Protein AF-A0A9D7RE36-F1 (afdb_monomer_lite)

Sequence (133 aa):
MQRGAAWAEVIEAYGNEFKIDIKVAGKVKKFLTIICEQFDQILERFAKLNCEKLLPCNCDLCKPLNIKSFYKLSDLKNRLSNQKEVVECPKNRYKAILILPMLEETFDMNTTSQILGIPAAIASGDIHGACVT

Radius of gyration: 16.26 Å; chains: 1; bounding box: 42×34×40 Å

Foldseek 3Di:
DDDPQKDWDWDFDDDPDTDIDIDIDDDCLAVLVVVVVVVVVVCVVPPPDDDWDWAFDCPPVQVVDPDTDIDTLVVLLVCVVVVNQWDAGPVGRVDIDGSVVSCVVRHPPVVCVVVSVDHPVVVDPDDDDDDDD

Structure (mmCIF, N/CA/C/O backbone):
data_AF-A0A9D7RE36-F1
#
_entry.id   AF-A0A9D7RE36-F1
#
loop_
_atom_site.group_PDB
_atom_site.id
_atom_site.type_symbol
_atom_site.label_atom_id
_atom_site.label_alt_id
_atom_site.label_comp_id
_atom_site.label_asym_id
_atom_site.label_entity_id
_atom_site.label_seq_id
_atom_site.pdbx_PDB_ins_code
_atom_site.Cartn_x
_atom_site.Cartn_y
_atom_site.Cartn_z
_atom_site.occupancy
_atom_site.B_iso_or_equiv
_atom_site.auth_seq_id
_atom_site.auth_comp_id
_atom_site.auth_asym_id
_atom_site.auth_atom_id
_atom_site.pdbx_PDB_model_num
ATOM 1 N N . MET A 1 1 ? 2.534 -12.967 13.736 1.00 74.31 1 MET A N 1
ATOM 2 C CA . MET A 1 1 ? 1.217 -13.622 13.553 1.00 74.31 1 MET A CA 1
ATOM 3 C C . MET A 1 1 ? 1.343 -14.687 12.477 1.00 74.31 1 MET A C 1
ATOM 5 O O . MET A 1 1 ? 1.984 -14.425 11.469 1.00 74.31 1 MET A O 1
ATOM 9 N N . GLN A 1 2 ? 0.741 -15.863 12.655 1.00 77.25 2 GLN A N 1
ATOM 10 C CA . GLN A 1 2 ? 0.813 -16.953 11.675 1.00 77.25 2 GLN A CA 1
ATOM 11 C C . GLN A 1 2 ? -0.587 -17.445 11.306 1.00 77.25 2 GLN A C 1
ATOM 13 O O . GLN A 1 2 ? -1.425 -17.632 12.187 1.00 77.25 2 GLN A O 1
ATOM 18 N N . ARG A 1 3 ? -0.835 -17.687 10.016 1.00 73.06 3 ARG A N 1
ATOM 19 C CA . ARG A 1 3 ? -2.052 -18.349 9.526 1.00 73.06 3 ARG A CA 1
ATOM 20 C C . ARG A 1 3 ? -1.677 -19.347 8.433 1.00 73.06 3 ARG A C 1
ATOM 22 O O . ARG A 1 3 ? -1.334 -18.963 7.317 1.00 73.06 3 ARG A O 1
ATOM 29 N N . GLY A 1 4 ? -1.720 -20.638 8.761 1.00 81.38 4 GLY A N 1
ATOM 30 C CA . GLY A 1 4 ? -1.217 -21.692 7.877 1.00 81.38 4 GLY A CA 1
ATOM 31 C C . GLY A 1 4 ? 0.266 -21.483 7.543 1.00 81.38 4 GLY A C 1
ATOM 32 O O . GLY A 1 4 ? 1.092 -21.333 8.442 1.00 81.38 4 GLY A O 1
ATOM 33 N N . ALA A 1 5 ? 0.587 -21.431 6.248 1.00 80.50 5 ALA A N 1
ATOM 34 C CA . ALA A 1 5 ? 1.939 -21.179 5.738 1.00 80.50 5 ALA A CA 1
ATOM 35 C C . ALA A 1 5 ? 2.284 -19.681 5.569 1.00 80.50 5 ALA A C 1
ATOM 37 O O . ALA A 1 5 ? 3.336 -19.360 5.017 1.00 80.50 5 ALA A O 1
ATOM 38 N N . ALA A 1 6 ? 1.401 -18.764 5.982 1.00 82.94 6 ALA A N 1
ATOM 39 C CA . ALA A 1 6 ? 1.662 -17.328 5.950 1.00 82.94 6 ALA A CA 1
ATOM 40 C C . ALA A 1 6 ? 2.101 -16.813 7.324 1.00 82.94 6 ALA A C 1
ATOM 42 O O . ALA A 1 6 ? 1.487 -17.129 8.347 1.00 82.94 6 ALA A O 1
ATOM 43 N N . TRP A 1 7 ? 3.139 -15.981 7.324 1.00 83.81 7 TRP A N 1
ATOM 44 C CA . TRP A 1 7 ? 3.650 -15.271 8.489 1.00 83.81 7 TRP A CA 1
ATOM 45 C C . TRP A 1 7 ? 3.517 -13.769 8.266 1.00 83.81 7 TRP A C 1
ATOM 47 O O . TRP A 1 7 ? 3.797 -13.271 7.178 1.00 83.81 7 TRP A O 1
ATOM 57 N N . ALA A 1 8 ? 3.104 -13.050 9.300 1.00 85.50 8 ALA A N 1
ATOM 58 C CA . ALA A 1 8 ? 3.090 -11.601 9.318 1.00 85.50 8 ALA A CA 1
ATOM 59 C C . ALA A 1 8 ? 3.826 -11.085 10.550 1.00 85.50 8 ALA A C 1
ATOM 61 O O . ALA A 1 8 ? 3.541 -11.493 11.679 1.00 85.50 8 ALA A O 1
ATOM 62 N N . GLU A 1 9 ? 4.746 -10.167 10.321 1.00 85.81 9 GLU A N 1
ATOM 63 C CA . GLU A 1 9 ? 5.390 -9.359 11.342 1.00 85.81 9 GLU A CA 1
ATOM 64 C C . GLU A 1 9 ? 4.687 -7.996 11.366 1.00 85.81 9 GLU A C 1
ATOM 66 O O . GLU A 1 9 ? 4.526 -7.363 10.323 1.00 85.81 9 GLU A O 1
ATOM 71 N N . VAL A 1 10 ? 4.230 -7.579 12.547 1.00 84.88 10 VAL A N 1
ATOM 72 C CA . VAL A 1 10 ? 3.604 -6.272 12.777 1.00 84.88 10 VAL A CA 1
ATOM 73 C C . VAL A 1 10 ? 4.476 -5.553 13.792 1.00 84.88 10 VAL A C 1
ATOM 75 O O . VAL A 1 10 ? 4.622 -6.036 14.914 1.00 84.88 10 VAL A O 1
ATOM 78 N N . ILE A 1 11 ? 5.091 -4.449 13.381 1.00 84.88 11 ILE A N 1
ATOM 79 C CA . ILE A 1 11 ? 6.001 -3.658 14.209 1.00 84.88 11 ILE A CA 1
ATOM 80 C C . ILE A 1 11 ? 5.396 -2.277 14.385 1.00 84.88 11 ILE A C 1
ATOM 82 O O . ILE A 1 11 ? 5.098 -1.593 13.409 1.00 84.88 11 ILE A O 1
ATOM 86 N N . GLU A 1 12 ? 5.252 -1.855 15.633 1.00 84.19 12 GLU A N 1
ATOM 87 C CA . GLU A 1 12 ? 4.973 -0.463 15.945 1.00 84.19 12 GLU A CA 1
ATOM 88 C C . GLU A 1 12 ? 6.297 0.301 15.987 1.00 84.19 12 GLU A C 1
ATOM 90 O O . GLU A 1 12 ? 7.186 0.005 16.790 1.00 84.19 12 GLU A O 1
ATOM 95 N N . ALA A 1 13 ? 6.455 1.244 15.064 1.00 78.75 13 ALA A N 1
ATOM 96 C CA . ALA A 1 13 ? 7.634 2.080 14.963 1.00 78.75 13 ALA A CA 1
ATOM 97 C C . ALA A 1 13 ? 7.333 3.441 15.594 1.00 78.75 13 ALA A C 1
ATOM 99 O O . ALA A 1 13 ? 6.535 4.231 15.082 1.00 78.75 13 ALA A O 1
ATOM 100 N N . TYR A 1 14 ? 8.008 3.710 16.709 1.00 73.00 14 TYR A N 1
ATOM 101 C CA . TYR A 1 14 ? 7.953 4.990 17.399 1.00 73.00 14 TYR A CA 1
ATOM 102 C C . TYR A 1 14 ? 9.081 5.898 16.899 1.00 73.00 14 TYR A C 1
ATOM 104 O O . TYR A 1 14 ? 10.261 5.562 16.997 1.00 73.00 14 TYR A O 1
ATOM 112 N N . GLY A 1 15 ? 8.711 7.051 16.348 1.00 69.75 15 GLY A N 1
ATOM 113 C CA . GLY A 1 15 ? 9.629 8.081 15.866 1.00 69.75 15 GLY A CA 1
ATOM 114 C C . GLY A 1 15 ? 8.917 9.429 15.771 1.00 69.75 15 GLY A C 1
ATOM 115 O O . GLY A 1 15 ? 7.977 9.685 16.516 1.00 69.75 15 GLY A O 1
ATOM 116 N N . ASN A 1 16 ? 9.316 10.278 14.820 1.00 71.62 16 ASN A N 1
ATOM 117 C CA . ASN A 1 16 ? 8.632 11.559 14.570 1.00 71.62 16 ASN A CA 1
ATOM 118 C C . ASN A 1 16 ? 7.202 11.387 14.016 1.00 71.62 16 ASN A C 1
ATOM 120 O O . ASN A 1 16 ? 6.422 12.333 14.011 1.00 71.62 16 ASN A O 1
ATOM 124 N N . GLU A 1 17 ? 6.868 10.189 13.539 1.00 75.25 17 GLU A N 1
ATOM 125 C CA . GLU A 1 17 ? 5.550 9.806 13.042 1.00 75.25 17 GLU A CA 1
ATOM 126 C C . GLU A 1 17 ? 5.197 8.439 13.640 1.00 75.25 17 GLU A C 1
ATOM 128 O O . GLU A 1 17 ? 6.055 7.555 13.687 1.00 75.25 17 GLU A O 1
ATOM 133 N N . PHE A 1 18 ? 3.948 8.251 14.071 1.00 80.38 18 PHE A N 1
ATOM 134 C CA . PHE A 1 18 ? 3.453 6.943 14.506 1.00 80.38 18 PHE A CA 1
ATOM 135 C C . PHE A 1 18 ? 3.207 6.062 13.283 1.00 80.38 18 PHE A C 1
ATOM 137 O O . PHE A 1 18 ? 2.384 6.399 12.428 1.00 80.38 18 PHE A O 1
ATOM 144 N N . LYS A 1 19 ? 3.933 4.945 13.187 1.00 84.75 19 LYS A N 1
ATOM 145 C CA . LYS A 1 19 ? 3.837 4.012 12.059 1.00 84.75 19 LYS A CA 1
ATOM 146 C C . LYS A 1 19 ? 3.647 2.589 12.549 1.00 84.75 19 LYS A C 1
ATOM 148 O O . LYS A 1 19 ? 4.239 2.175 13.540 1.00 84.75 19 LYS A O 1
ATOM 153 N N . ILE A 1 20 ? 2.844 1.841 11.805 1.00 86.62 20 ILE A N 1
ATOM 154 C CA . ILE A 1 20 ? 2.696 0.400 11.975 1.00 86.62 20 ILE A CA 1
ATOM 155 C C . ILE A 1 20 ? 3.196 -0.246 10.690 1.00 86.62 20 ILE A C 1
ATOM 157 O O . ILE A 1 20 ? 2.562 -0.134 9.640 1.00 86.62 20 ILE A O 1
ATOM 161 N N . ASP A 1 21 ? 4.341 -0.910 10.780 1.00 87.00 21 ASP A N 1
ATOM 162 C CA . ASP A 1 21 ? 4.938 -1.632 9.667 1.00 87.00 21 ASP A CA 1
ATOM 163 C C . ASP A 1 21 ? 4.415 -3.067 9.659 1.00 87.00 21 ASP A C 1
ATOM 165 O O . ASP A 1 21 ? 4.615 -3.832 10.605 1.00 87.00 21 ASP A O 1
ATOM 169 N N . ILE A 1 22 ? 3.753 -3.444 8.565 1.00 85.81 22 ILE A N 1
ATOM 170 C CA . ILE A 1 22 ? 3.213 -4.789 8.364 1.00 85.81 22 ILE A CA 1
ATOM 171 C C . ILE A 1 22 ? 4.014 -5.460 7.254 1.00 85.81 22 ILE A C 1
ATOM 173 O O . ILE A 1 22 ? 3.963 -5.052 6.093 1.00 85.81 22 ILE A O 1
ATOM 177 N N . LYS A 1 23 ? 4.738 -6.523 7.598 1.00 85.06 23 LYS A N 1
ATOM 178 C CA . LYS A 1 23 ? 5.459 -7.359 6.634 1.00 85.06 23 LYS A CA 1
ATOM 179 C C . LYS A 1 23 ? 4.808 -8.724 6.585 1.00 85.06 23 LYS A C 1
ATOM 181 O O . LYS A 1 23 ? 4.665 -9.373 7.614 1.00 85.06 23 LYS A O 1
ATOM 186 N N . VAL A 1 24 ? 4.453 -9.181 5.391 1.00 82.94 24 VAL A N 1
ATOM 187 C CA . VAL A 1 24 ? 3.834 -10.495 5.188 1.00 82.94 24 VAL A CA 1
ATOM 188 C C . VAL A 1 24 ? 4.728 -11.344 4.296 1.00 82.94 24 VAL A C 1
ATOM 190 O O . VAL A 1 24 ? 5.203 -10.885 3.259 1.00 82.94 24 VAL A O 1
ATOM 193 N N . ALA A 1 25 ? 4.951 -12.588 4.705 1.00 79.06 25 ALA A N 1
ATOM 194 C CA . ALA A 1 25 ? 5.681 -13.601 3.962 1.00 79.06 25 ALA A CA 1
ATOM 195 C C . ALA A 1 25 ? 4.822 -14.866 3.809 1.00 79.06 25 ALA A C 1
ATOM 197 O O . ALA A 1 25 ? 4.028 -15.214 4.684 1.00 79.06 25 ALA A O 1
ATOM 198 N N . GLY A 1 26 ? 5.001 -15.574 2.694 1.00 75.12 26 GLY A N 1
ATOM 199 C CA . GLY A 1 26 ? 4.247 -16.786 2.361 1.00 75.12 26 GLY A CA 1
ATOM 200 C C . GLY A 1 26 ? 3.189 -16.571 1.272 1.00 75.12 26 GLY A C 1
ATOM 201 O O . GLY A 1 26 ? 2.910 -15.455 0.844 1.00 75.12 26 GLY A O 1
ATOM 202 N N . LYS A 1 27 ? 2.608 -17.670 0.779 1.00 66.38 27 LYS A N 1
ATOM 203 C CA . LYS A 1 27 ? 1.755 -17.699 -0.429 1.00 66.38 27 LYS A CA 1
ATOM 204 C C . LYS A 1 27 ? 0.285 -17.321 -0.180 1.00 66.38 27 LYS A C 1
ATOM 206 O O . LYS A 1 27 ? -0.606 -17.915 -0.779 1.00 66.38 27 LYS A O 1
ATOM 211 N N . VAL A 1 28 ? -0.001 -16.367 0.707 1.00 67.56 28 VAL A N 1
ATOM 212 C CA . VAL A 1 28 ? -1.391 -15.992 1.029 1.00 67.56 28 VAL A CA 1
ATOM 213 C C . VAL A 1 28 ? -1.561 -14.472 1.001 1.00 67.56 28 VAL A C 1
ATOM 215 O O . VAL A 1 28 ? -1.530 -13.819 2.041 1.00 67.56 28 VAL A O 1
ATOM 218 N N . LYS A 1 29 ? -1.792 -13.901 -0.193 1.00 67.25 29 LYS A N 1
ATOM 219 C CA . LYS A 1 29 ? -2.122 -12.467 -0.376 1.00 67.25 29 LYS A CA 1
ATOM 220 C C . LYS A 1 29 ? -3.345 -12.035 0.452 1.00 67.25 29 LYS A C 1
ATOM 222 O O . LYS A 1 29 ? -3.382 -10.925 0.981 1.00 67.25 29 LYS A O 1
ATOM 227 N N . LYS A 1 30 ? -4.292 -12.959 0.682 1.00 74.56 30 LYS A N 1
ATOM 228 C CA . LYS A 1 30 ? -5.450 -12.765 1.577 1.00 74.56 30 LYS A CA 1
ATOM 229 C C . LYS A 1 30 ? -5.059 -12.377 2.998 1.00 74.56 30 LYS A C 1
ATOM 231 O O . LYS A 1 30 ? -5.846 -11.741 3.685 1.00 74.56 30 LYS A O 1
ATOM 236 N N . PHE A 1 31 ? -3.871 -12.756 3.470 1.00 80.56 31 PHE A N 1
ATOM 237 C CA . PHE A 1 31 ? -3.508 -12.511 4.860 1.00 80.56 31 PHE A CA 1
ATOM 238 C C . PHE A 1 31 ? -3.229 -11.030 5.134 1.00 80.56 31 PHE A C 1
ATOM 240 O O . PHE A 1 31 ? -3.722 -10.513 6.131 1.00 80.56 31 PHE A O 1
ATOM 247 N N . LEU A 1 32 ? -2.542 -10.325 4.223 1.00 82.75 32 LEU A N 1
ATOM 248 C CA . LEU A 1 32 ? -2.361 -8.871 4.335 1.00 82.75 32 LEU A CA 1
ATOM 249 C C . LEU A 1 32 ? -3.704 -8.136 4.267 1.00 82.75 32 LEU A C 1
ATOM 251 O O . LEU A 1 32 ? -3.949 -7.237 5.061 1.00 82.75 32 LEU A O 1
ATOM 255 N N . THR A 1 33 ? -4.577 -8.569 3.354 1.00 81.88 33 THR A N 1
ATOM 256 C CA . THR A 1 33 ? -5.945 -8.046 3.210 1.00 81.88 33 THR A CA 1
ATOM 257 C C . THR A 1 33 ? -6.709 -8.118 4.534 1.00 81.88 33 THR A C 1
ATOM 259 O O . THR A 1 33 ? -7.155 -7.090 5.035 1.00 81.88 33 THR A O 1
ATOM 262 N N . ILE A 1 34 ? -6.751 -9.300 5.157 1.00 83.38 34 ILE A N 1
ATOM 263 C CA . ILE A 1 34 ? -7.422 -9.508 6.447 1.00 83.38 34 ILE A CA 1
ATOM 264 C C . ILE A 1 34 ? -6.808 -8.629 7.540 1.00 83.38 34 ILE A C 1
ATOM 266 O O . ILE A 1 34 ? -7.538 -8.024 8.318 1.00 83.38 34 ILE A O 1
ATOM 270 N N . ILE A 1 35 ? -5.476 -8.544 7.619 1.00 83.38 35 ILE A N 1
ATOM 271 C CA . ILE A 1 35 ? -4.812 -7.696 8.619 1.00 83.38 35 ILE A CA 1
ATOM 272 C C . ILE A 1 35 ? -5.249 -6.236 8.437 1.00 83.38 35 ILE A C 1
ATOM 274 O O . ILE A 1 35 ? -5.655 -5.604 9.409 1.00 83.38 35 ILE A O 1
ATOM 278 N N . CYS A 1 36 ? -5.227 -5.715 7.207 1.00 83.56 36 CYS A N 1
ATOM 279 C CA . CYS A 1 36 ? -5.663 -4.350 6.917 1.00 83.56 36 CYS A CA 1
ATOM 280 C C . CYS A 1 36 ? -7.137 -4.105 7.278 1.00 83.56 36 CYS A C 1
ATOM 282 O O . CYS A 1 36 ? -7.424 -3.079 7.883 1.00 83.56 36 CYS A O 1
ATOM 284 N N . GLU A 1 37 ? -8.044 -5.036 6.969 1.00 83.69 37 GLU A N 1
ATOM 285 C CA . GLU A 1 37 ? -9.466 -4.936 7.341 1.00 83.69 37 GLU A CA 1
ATOM 286 C C . GLU A 1 37 ? -9.664 -4.890 8.860 1.00 83.69 37 GLU A C 1
ATOM 288 O O . GLU A 1 37 ? -10.469 -4.111 9.365 1.00 83.69 37 GLU A O 1
ATOM 293 N N . GLN A 1 38 ? -8.915 -5.704 9.610 1.00 85.69 38 GLN A N 1
ATOM 294 C CA . GLN A 1 38 ? -8.976 -5.691 11.072 1.00 85.69 38 GLN A CA 1
ATOM 295 C C . GLN A 1 38 ? -8.450 -4.373 11.646 1.00 85.69 38 GLN A C 1
ATOM 297 O O . GLN A 1 38 ? -9.052 -3.828 12.571 1.00 85.69 38 GLN A O 1
ATOM 302 N N . PHE A 1 39 ? -7.369 -3.829 11.078 1.00 85.81 39 PHE A N 1
ATOM 303 C CA . PHE A 1 39 ? -6.908 -2.491 11.440 1.00 85.81 39 PHE A CA 1
ATOM 304 C C . PHE A 1 39 ? -7.977 -1.439 11.144 1.00 85.81 39 PHE A C 1
ATOM 306 O O . PHE A 1 39 ? -8.279 -0.648 12.028 1.00 85.81 39 PHE A O 1
ATOM 313 N N . ASP A 1 40 ? -8.610 -1.465 9.971 1.00 83.75 40 ASP A N 1
ATOM 314 C CA . ASP A 1 40 ? -9.674 -0.513 9.629 1.00 83.75 40 ASP A CA 1
ATOM 315 C C . ASP A 1 40 ? -10.838 -0.559 10.628 1.00 83.75 40 ASP A C 1
ATOM 317 O O . ASP A 1 40 ? -11.256 0.485 11.120 1.00 83.75 40 ASP A O 1
ATOM 321 N N . GLN A 1 41 ? -11.304 -1.754 11.005 1.00 86.06 41 GLN A N 1
ATOM 322 C CA . GLN A 1 41 ? -12.384 -1.933 11.990 1.00 86.06 41 GLN A CA 1
ATOM 323 C C . GLN A 1 41 ? -12.020 -1.409 13.384 1.00 86.06 41 GLN A C 1
ATOM 325 O O . GLN A 1 41 ? -12.874 -0.901 14.116 1.00 86.06 41 GLN A O 1
ATOM 330 N N . ILE A 1 42 ? -10.755 -1.559 13.787 1.00 86.31 42 ILE A N 1
ATOM 331 C CA . ILE A 1 42 ? -10.259 -0.994 15.044 1.00 86.31 42 ILE A CA 1
ATOM 332 C C . ILE A 1 42 ? -10.248 0.531 14.937 1.00 86.31 42 ILE A C 1
ATOM 334 O O . ILE A 1 42 ? -10.752 1.206 15.834 1.00 86.31 42 ILE A O 1
ATOM 338 N N . LEU A 1 43 ? -9.699 1.061 13.842 1.00 82.75 43 LEU A N 1
ATOM 339 C CA . LEU A 1 43 ? -9.496 2.489 13.616 1.00 82.75 43 LEU A CA 1
ATOM 340 C C . LEU A 1 43 ? -10.801 3.267 13.424 1.00 82.75 43 LEU A C 1
ATOM 342 O O . LEU A 1 43 ? -10.881 4.410 13.863 1.00 82.75 43 LEU A O 1
ATOM 346 N N . GLU A 1 44 ? -11.841 2.647 12.868 1.00 82.75 44 GLU A N 1
ATOM 347 C CA . GLU A 1 44 ? -13.175 3.242 12.699 1.00 82.75 44 GLU A CA 1
ATOM 348 C C . GLU A 1 44 ? -13.774 3.731 14.030 1.00 82.75 44 GLU A C 1
ATOM 350 O O . GLU A 1 44 ? -14.504 4.721 14.079 1.00 82.75 44 GLU A O 1
ATOM 355 N N . ARG A 1 45 ? -13.398 3.097 15.147 1.00 85.88 45 ARG A N 1
ATOM 356 C CA . ARG A 1 45 ? -13.833 3.490 16.497 1.00 85.88 45 ARG A CA 1
ATOM 357 C C . ARG A 1 45 ? -13.143 4.761 17.006 1.00 85.88 45 ARG A C 1
ATOM 359 O O . ARG A 1 45 ? -13.580 5.334 18.004 1.00 85.88 45 ARG A O 1
ATOM 366 N N . PHE A 1 46 ? -12.081 5.217 16.342 1.00 84.38 46 PHE A N 1
ATOM 367 C CA . PHE A 1 46 ? -11.279 6.377 16.725 1.00 84.38 46 PHE A CA 1
ATOM 368 C C . PHE A 1 46 ? -11.490 7.534 15.741 1.00 84.38 46 PHE A C 1
ATOM 370 O O . PHE A 1 46 ? -10.644 7.823 14.902 1.00 84.38 46 PHE A O 1
ATOM 377 N N . ALA A 1 47 ? -12.591 8.274 15.903 1.00 74.75 47 ALA A N 1
ATOM 378 C CA . ALA A 1 47 ? -13.019 9.346 14.989 1.00 74.75 47 ALA A CA 1
ATOM 379 C C . ALA A 1 47 ? -12.000 10.483 14.730 1.00 74.75 47 ALA A C 1
ATOM 381 O O . ALA A 1 47 ? -12.178 11.269 13.804 1.00 74.75 47 ALA A O 1
ATOM 382 N N . LYS A 1 48 ? -10.951 10.614 15.554 1.00 80.88 48 LYS A N 1
ATOM 383 C CA . LYS A 1 48 ? -9.904 11.644 15.410 1.00 80.88 48 LYS A CA 1
ATOM 384 C C . LYS A 1 48 ? -8.609 11.127 14.777 1.00 80.88 48 LYS A C 1
ATOM 386 O O . LYS A 1 48 ? -7.696 11.924 14.566 1.00 80.88 48 LYS A O 1
ATOM 391 N N . LEU A 1 49 ? -8.497 9.824 14.510 1.00 80.31 49 LEU A N 1
ATOM 392 C CA . LEU A 1 49 ? -7.288 9.234 13.947 1.00 80.31 49 LEU A CA 1
ATOM 393 C C . LEU A 1 49 ? -7.427 9.120 12.426 1.00 80.31 49 LEU A C 1
ATOM 395 O O . LEU A 1 49 ? -8.275 8.389 11.927 1.00 80.31 49 LEU A O 1
ATOM 399 N N . ASN A 1 50 ? -6.583 9.844 11.689 1.00 77.31 50 ASN A N 1
ATOM 400 C CA . ASN A 1 50 ? -6.490 9.706 10.240 1.00 77.31 50 ASN A CA 1
ATOM 401 C C . ASN A 1 50 ? -5.257 8.866 9.891 1.00 77.31 50 ASN A C 1
ATOM 403 O O . ASN A 1 50 ? -4.128 9.302 10.124 1.00 77.31 50 ASN A O 1
ATOM 407 N N . CYS A 1 51 ? -5.471 7.672 9.341 1.00 79.88 51 CYS A N 1
ATOM 408 C CA . CYS A 1 51 ? -4.400 6.768 8.937 1.00 79.88 51 CYS A CA 1
ATOM 409 C C . CYS A 1 51 ? -4.330 6.661 7.415 1.00 79.88 51 CYS A C 1
ATOM 411 O O . CYS A 1 51 ? -5.286 6.256 6.759 1.00 79.88 51 CYS A O 1
ATOM 413 N N . GLU A 1 52 ? -3.157 6.956 6.859 1.00 86.56 52 GLU A N 1
ATOM 414 C CA . GLU A 1 52 ? -2.864 6.720 5.449 1.00 86.56 52 GLU A CA 1
ATOM 415 C C . GLU A 1 52 ? -2.146 5.376 5.292 1.00 86.56 52 GLU A C 1
ATOM 417 O O . GLU A 1 52 ? -1.151 5.106 5.967 1.00 86.56 52 GLU A O 1
ATOM 422 N N . LYS A 1 53 ? -2.622 4.539 4.367 1.00 88.06 53 LYS A N 1
ATOM 423 C CA . LYS A 1 53 ? -1.955 3.277 4.028 1.00 88.06 53 LYS A CA 1
ATOM 424 C C . LYS A 1 53 ? -0.901 3.530 2.965 1.00 88.06 53 LYS A C 1
ATOM 426 O O . LYS A 1 53 ? -1.187 4.126 1.928 1.00 88.06 53 LYS A O 1
ATOM 431 N N . LEU A 1 54 ? 0.304 3.032 3.208 1.00 89.88 54 LEU A N 1
ATOM 432 C CA . LEU A 1 54 ? 1.432 3.193 2.303 1.00 89.88 54 LEU A CA 1
ATOM 433 C C . LEU A 1 54 ? 1.782 1.873 1.620 1.00 89.88 54 LEU A C 1
ATOM 435 O O . LEU A 1 54 ? 1.888 0.835 2.269 1.00 89.88 54 LEU A O 1
ATOM 439 N N . LEU A 1 55 ? 1.996 1.928 0.308 1.00 88.62 55 LEU A N 1
ATOM 440 C CA . LEU A 1 55 ? 2.428 0.793 -0.498 1.00 88.62 55 LEU A CA 1
ATOM 441 C C . LEU A 1 55 ? 3.868 0.972 -0.968 1.00 88.62 55 LEU A C 1
ATOM 443 O O . LEU A 1 55 ? 4.187 2.024 -1.525 1.00 88.62 55 LEU A O 1
ATOM 447 N N . PRO A 1 56 ? 4.744 -0.028 -0.789 1.00 88.69 56 PRO A N 1
ATOM 448 C CA . PRO A 1 56 ? 6.102 0.060 -1.291 1.00 88.69 56 PRO A CA 1
ATOM 449 C C . PRO A 1 56 ? 6.115 0.018 -2.822 1.00 88.69 56 PRO A C 1
ATOM 451 O O . PRO A 1 56 ? 5.440 -0.795 -3.448 1.00 88.69 56 PRO A O 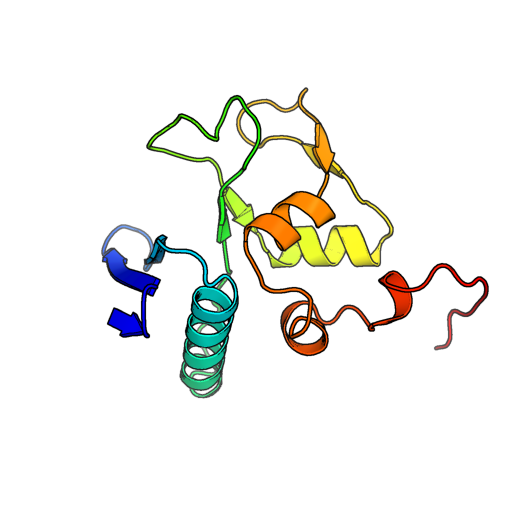1
ATOM 454 N N . CYS A 1 57 ? 6.956 0.849 -3.425 1.00 88.50 57 CYS A N 1
ATOM 455 C CA . CYS A 1 57 ? 7.230 0.804 -4.851 1.00 88.50 57 CYS A CA 1
ATOM 456 C C . CYS A 1 57 ? 7.856 -0.545 -5.235 1.00 88.50 57 CYS A C 1
ATOM 458 O O . CYS A 1 57 ? 8.848 -0.979 -4.635 1.00 88.50 57 CYS A O 1
ATOM 460 N N . ASN A 1 58 ? 7.291 -1.192 -6.255 1.00 84.88 58 ASN A N 1
ATOM 461 C CA . ASN A 1 58 ? 7.699 -2.513 -6.730 1.00 84.88 58 ASN A CA 1
ATOM 462 C C . ASN A 1 58 ? 8.500 -2.482 -8.042 1.00 84.88 58 ASN A C 1
ATOM 464 O O . ASN A 1 58 ? 8.785 -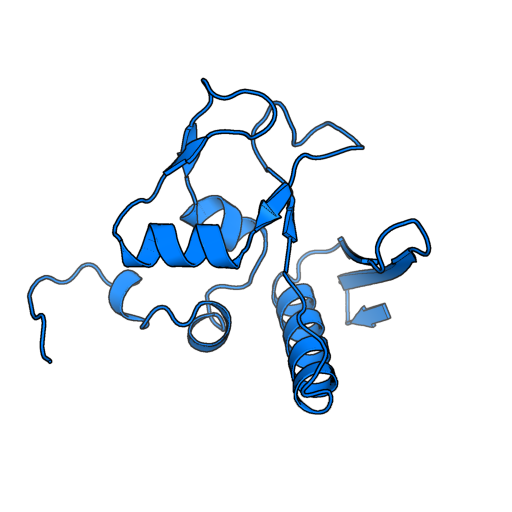3.546 -8.590 1.00 84.88 58 ASN A O 1
ATOM 468 N N . CYS A 1 59 ? 8.910 -1.303 -8.536 1.00 88.94 59 CYS A N 1
ATOM 469 C CA . CYS A 1 59 ? 9.788 -1.254 -9.707 1.00 88.94 59 CYS A CA 1
ATOM 470 C C . CYS A 1 59 ? 11.105 -1.996 -9.444 1.00 88.94 59 CYS A C 1
ATOM 472 O O . CYS A 1 59 ? 11.576 -2.062 -8.311 1.00 88.94 59 CYS A O 1
ATOM 474 N N . ASP A 1 60 ? 11.750 -2.480 -10.496 1.00 88.31 60 ASP A N 1
ATOM 475 C CA . ASP A 1 60 ? 13.050 -3.166 -10.484 1.00 88.31 60 ASP A CA 1
ATOM 476 C C . ASP A 1 60 ? 14.177 -2.368 -9.809 1.00 88.31 60 ASP A C 1
ATOM 478 O O . ASP A 1 60 ? 15.116 -2.972 -9.302 1.00 88.31 60 ASP A O 1
ATOM 482 N N . LEU A 1 61 ? 14.066 -1.037 -9.706 1.00 88.56 61 LEU A N 1
ATOM 483 C CA . LEU A 1 61 ? 15.019 -0.224 -8.938 1.00 88.56 61 LEU A CA 1
ATOM 484 C C . LEU A 1 61 ? 14.754 -0.260 -7.425 1.00 88.56 61 LEU A C 1
ATOM 486 O O . LEU A 1 61 ? 15.691 -0.178 -6.637 1.00 88.56 61 LEU A O 1
ATOM 490 N N . CYS A 1 62 ? 13.488 -0.332 -7.006 1.00 88.25 62 CYS A N 1
ATOM 491 C CA . CYS A 1 62 ? 13.090 -0.299 -5.595 1.00 88.25 62 CYS A CA 1
ATOM 492 C C . CYS A 1 62 ? 12.948 -1.696 -4.987 1.00 88.25 62 CYS A C 1
ATOM 494 O O . CYS A 1 62 ? 13.209 -1.876 -3.801 1.00 88.25 62 CYS A O 1
ATOM 496 N N . LYS A 1 63 ? 12.560 -2.691 -5.787 1.00 84.81 63 LYS A N 1
ATOM 497 C CA . LYS A 1 63 ? 12.329 -4.072 -5.362 1.00 84.81 63 LYS A CA 1
ATOM 498 C C . LYS A 1 63 ? 13.527 -4.716 -4.643 1.00 84.81 63 LYS A C 1
ATOM 500 O O . LYS A 1 63 ? 13.262 -5.334 -3.612 1.00 84.81 63 LYS A O 1
ATOM 505 N N . PRO A 1 64 ? 14.793 -4.552 -5.090 1.00 86.38 64 PRO A N 1
ATOM 506 C CA . PRO A 1 64 ? 15.948 -5.133 -4.402 1.00 86.38 64 PRO A CA 1
ATOM 507 C C . PRO A 1 64 ? 16.420 -4.322 -3.184 1.00 86.38 64 PRO A C 1
ATOM 509 O O . PRO A 1 64 ? 17.316 -4.765 -2.472 1.00 86.38 64 PRO A O 1
ATOM 512 N N . LEU A 1 65 ? 15.867 -3.128 -2.939 1.00 84.56 65 LEU A N 1
ATOM 513 C CA . LEU A 1 65 ? 16.312 -2.268 -1.846 1.00 84.56 65 LEU A CA 1
ATOM 514 C C . LEU A 1 65 ? 15.619 -2.632 -0.532 1.00 84.56 65 LEU A C 1
ATOM 516 O O . LEU A 1 65 ? 14.402 -2.814 -0.481 1.00 84.56 65 LEU A O 1
ATOM 520 N N . ASN A 1 66 ? 16.398 -2.615 0.551 1.00 73.62 66 ASN A N 1
ATOM 521 C CA . ASN A 1 66 ? 15.873 -2.731 1.914 1.00 73.62 66 ASN A CA 1
ATOM 522 C C . ASN A 1 66 ? 14.990 -1.533 2.293 1.00 73.62 66 ASN A C 1
ATOM 524 O O . ASN A 1 66 ? 14.021 -1.686 3.028 1.00 73.62 66 ASN A O 1
ATOM 528 N N . ILE A 1 67 ? 15.308 -0.346 1.767 1.00 74.81 67 ILE A N 1
ATOM 529 C CA . ILE A 1 67 ? 14.539 0.880 1.982 1.00 74.81 67 ILE A CA 1
ATOM 530 C C . ILE A 1 67 ? 13.814 1.217 0.684 1.00 74.81 67 ILE A C 1
ATOM 532 O O . ILE A 1 67 ? 14.427 1.647 -0.300 1.00 74.81 67 ILE A O 1
ATOM 536 N N . LYS A 1 68 ? 12.500 1.000 0.684 1.00 80.31 68 LYS A N 1
ATOM 537 C CA . LYS A 1 68 ? 11.635 1.265 -0.465 1.00 80.31 68 LYS A CA 1
ATOM 538 C C . LYS A 1 68 ? 11.048 2.667 -0.371 1.00 80.31 68 LYS A C 1
ATOM 540 O O . LYS A 1 68 ? 10.814 3.190 0.712 1.00 80.31 68 LYS A O 1
ATOM 545 N N . SER A 1 69 ? 10.808 3.279 -1.524 1.00 87.12 69 SER A N 1
ATOM 546 C CA . SER A 1 69 ? 9.921 4.439 -1.597 1.00 87.12 69 SER A CA 1
ATOM 547 C C . SER A 1 69 ? 8.475 3.973 -1.513 1.00 87.12 69 SER A C 1
ATOM 549 O O . SER A 1 69 ? 8.179 2.849 -1.916 1.00 87.12 69 SER A O 1
ATOM 551 N N . PHE A 1 70 ? 7.584 4.833 -1.028 1.00 89.19 70 PHE A N 1
ATOM 552 C CA . PHE A 1 70 ? 6.191 4.478 -0.788 1.00 89.19 70 PHE A CA 1
ATOM 553 C C . PHE A 1 70 ? 5.223 5.374 -1.558 1.00 89.19 70 PHE A 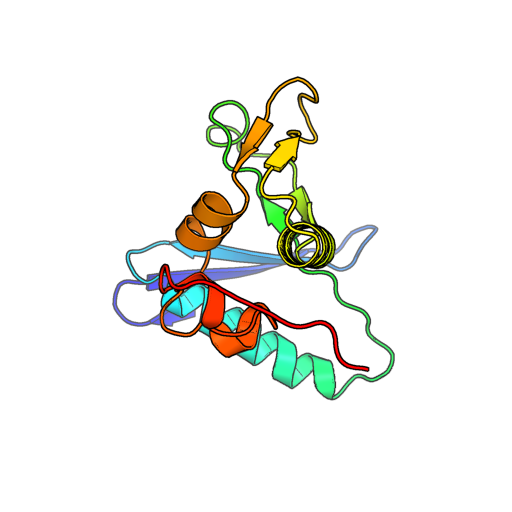C 1
ATOM 555 O O . PHE A 1 70 ? 5.507 6.543 -1.816 1.00 89.19 70 PHE A O 1
ATOM 562 N N . TYR A 1 71 ? 4.064 4.809 -1.873 1.00 90.94 71 TYR A N 1
ATOM 563 C CA . TYR A 1 71 ? 2.903 5.481 -2.435 1.00 90.94 71 TYR A CA 1
ATOM 564 C C . TYR A 1 71 ? 1.775 5.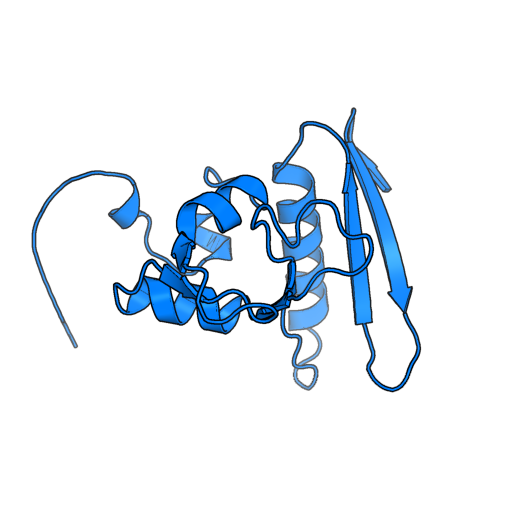528 -1.419 1.00 90.94 71 TYR A C 1
ATOM 566 O O . TYR A 1 71 ? 1.576 4.568 -0.677 1.00 90.94 71 TYR A O 1
ATOM 574 N N . LYS A 1 72 ? 0.993 6.606 -1.436 1.00 91.25 72 LYS A N 1
ATOM 575 C CA . LYS A 1 72 ? -0.278 6.660 -0.713 1.00 91.25 72 LYS A CA 1
ATOM 576 C C . LYS A 1 72 ? -1.303 5.801 -1.436 1.00 91.25 72 LYS A C 1
ATOM 578 O O . LYS A 1 72 ? -1.525 5.991 -2.632 1.00 91.25 72 LYS A O 1
ATOM 583 N N . LEU A 1 73 ? -1.931 4.870 -0.728 1.00 88.62 73 LEU A N 1
ATOM 584 C CA . LEU A 1 73 ? -2.980 4.038 -1.307 1.00 88.62 73 LEU A CA 1
ATOM 585 C C . LEU A 1 73 ? -4.165 4.901 -1.767 1.00 88.62 73 LEU A C 1
ATOM 587 O O . LEU A 1 73 ? -4.760 4.601 -2.801 1.00 88.62 73 LEU A O 1
ATOM 591 N N . SER A 1 74 ? -4.475 5.985 -1.049 1.00 88.38 74 SER A N 1
ATOM 592 C CA . SER A 1 74 ? -5.512 6.943 -1.453 1.00 88.38 74 SER A CA 1
ATOM 593 C C . SER A 1 74 ? -5.224 7.596 -2.813 1.00 88.38 74 SER A C 1
ATOM 595 O O . SER A 1 74 ? -6.117 7.651 -3.658 1.00 88.38 74 SER A O 1
ATOM 597 N N . ASP A 1 75 ? -3.976 8.007 -3.073 1.00 92.19 75 ASP A N 1
ATOM 598 C CA . ASP A 1 75 ? -3.565 8.585 -4.364 1.00 92.19 75 ASP A CA 1
ATOM 599 C C . ASP A 1 75 ? -3.694 7.568 -5.502 1.00 92.19 75 ASP A C 1
ATOM 601 O O . ASP A 1 75 ? -4.245 7.875 -6.557 1.00 92.19 75 ASP A O 1
ATOM 605 N N . LEU A 1 76 ? -3.247 6.329 -5.279 1.00 90.88 76 LEU A N 1
ATOM 606 C CA . LEU A 1 76 ? -3.336 5.266 -6.282 1.00 90.88 76 LEU A CA 1
ATOM 607 C C . LEU A 1 76 ? -4.790 4.947 -6.650 1.00 90.88 76 LEU A C 1
ATOM 609 O O . LEU A 1 76 ? -5.107 4.816 -7.831 1.00 90.88 76 LEU A O 1
ATOM 613 N N . LYS A 1 77 ? -5.685 4.880 -5.657 1.00 87.88 77 LYS A N 1
ATOM 614 C CA . LYS A 1 77 ? -7.128 4.710 -5.885 1.00 87.88 77 LYS A CA 1
ATOM 615 C C . LYS A 1 77 ? -7.717 5.875 -6.674 1.00 87.88 77 LYS A C 1
ATOM 617 O O . LYS A 1 77 ? -8.435 5.647 -7.642 1.00 87.88 77 LYS A O 1
ATOM 622 N N . ASN A 1 78 ? -7.387 7.107 -6.285 1.00 90.50 78 ASN A N 1
ATOM 623 C CA . ASN A 1 78 ? -7.854 8.308 -6.969 1.00 90.50 78 ASN A CA 1
ATOM 624 C C . ASN A 1 78 ? -7.373 8.359 -8.428 1.00 90.50 78 ASN A C 1
ATOM 626 O O . ASN A 1 78 ? -8.097 8.780 -9.322 1.00 90.50 78 ASN A O 1
ATOM 630 N N . ARG A 1 79 ? -6.152 7.902 -8.711 1.00 92.25 79 ARG A N 1
ATOM 631 C CA . ARG A 1 79 ? -5.663 7.791 -10.089 1.00 92.25 79 ARG A CA 1
ATOM 632 C C . ARG A 1 79 ? -6.484 6.788 -10.893 1.00 92.25 79 ARG A C 1
ATOM 634 O O . ARG A 1 79 ? -6.952 7.144 -11.971 1.00 92.25 79 ARG A O 1
ATOM 641 N N . LEU A 1 80 ? -6.723 5.593 -10.349 1.00 88.38 80 LEU A N 1
ATOM 642 C CA . LEU A 1 80 ? -7.532 4.569 -11.015 1.00 88.38 80 LEU A CA 1
ATOM 643 C C . LEU A 1 80 ? -8.973 5.032 -11.272 1.00 88.38 80 LEU A C 1
ATOM 645 O O . LEU A 1 80 ? -9.480 4.820 -12.370 1.00 88.38 80 LEU A O 1
ATOM 649 N N . SER A 1 81 ? -9.611 5.726 -10.322 1.00 88.44 81 SER A N 1
ATOM 650 C CA . SER A 1 81 ? -10.959 6.283 -10.531 1.00 88.44 81 SER A CA 1
ATOM 651 C C . SER A 1 81 ? -11.001 7.358 -11.623 1.00 88.44 81 SER A C 1
ATOM 653 O O . SER A 1 81 ? -12.025 7.536 -12.274 1.00 88.44 81 SER A O 1
ATOM 655 N N . ASN A 1 82 ? -9.877 8.034 -11.869 1.00 90.12 82 ASN A N 1
ATOM 656 C CA . ASN A 1 82 ? -9.700 9.014 -12.940 1.00 90.12 82 ASN A CA 1
ATOM 657 C C . ASN A 1 82 ? -9.063 8.413 -14.210 1.00 90.12 82 ASN A C 1
ATOM 659 O O . ASN A 1 82 ? -8.505 9.160 -15.014 1.00 90.12 82 ASN A O 1
ATOM 663 N N . GLN A 1 83 ? -9.103 7.084 -14.383 1.00 89.25 83 GLN A N 1
ATOM 664 C CA . GLN A 1 83 ? -8.556 6.372 -15.553 1.00 89.25 83 GL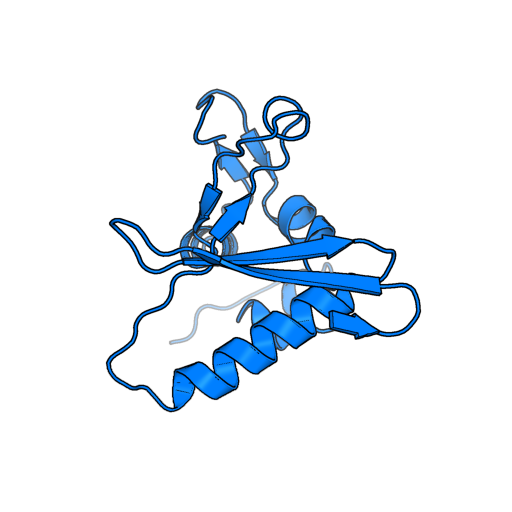N A CA 1
ATOM 665 C C . GLN A 1 83 ? -7.050 6.613 -15.779 1.00 89.25 83 GLN A C 1
ATOM 667 O O . GLN A 1 83 ? -6.525 6.472 -16.882 1.00 89.25 83 GLN A O 1
ATOM 672 N N . LYS A 1 84 ? -6.322 6.985 -14.721 1.00 92.94 84 LYS A N 1
ATOM 673 C CA . LYS A 1 84 ? -4.863 7.111 -14.725 1.00 92.94 84 LYS A CA 1
ATOM 674 C C . LYS A 1 84 ? -4.267 5.833 -14.159 1.00 92.94 84 LYS A C 1
ATOM 676 O O . LYS A 1 84 ? -4.187 5.652 -12.951 1.00 92.94 84 LYS A O 1
ATOM 681 N N . GLU A 1 85 ? -3.818 4.954 -15.040 1.00 91.94 85 GLU A N 1
ATOM 682 C CA . GLU A 1 85 ? -3.324 3.622 -14.662 1.00 91.94 85 GLU A CA 1
ATOM 683 C C . GLU A 1 85 ? -1.838 3.598 -14.288 1.00 91.94 85 GLU A C 1
ATOM 685 O O . GLU A 1 85 ? -1.320 2.574 -13.839 1.00 91.94 85 GLU A O 1
ATOM 690 N N . VAL A 1 86 ? -1.144 4.723 -14.474 1.00 93.56 86 VAL A N 1
ATOM 691 C CA . VAL A 1 86 ? 0.309 4.829 -14.337 1.00 93.56 86 VAL A CA 1
ATOM 692 C C . VAL A 1 86 ? 0.684 5.824 -13.244 1.00 93.56 86 VAL A C 1
ATOM 694 O O . VAL A 1 86 ? 0.080 6.891 -13.076 1.00 93.56 86 VAL A O 1
ATOM 697 N N . VAL A 1 87 ? 1.738 5.487 -12.508 1.00 94.25 87 VAL A N 1
ATOM 698 C CA . VAL A 1 87 ? 2.418 6.375 -11.567 1.00 94.25 87 VAL A CA 1
ATOM 699 C C . VAL A 1 87 ? 3.924 6.354 -11.804 1.00 94.25 87 VAL A C 1
ATOM 701 O O . VAL A 1 87 ? 4.483 5.358 -12.252 1.00 94.25 87 VAL A O 1
ATOM 704 N N . GLU A 1 88 ? 4.591 7.466 -11.518 1.00 94.06 88 GLU A N 1
ATOM 705 C CA . GLU A 1 88 ? 6.049 7.551 -11.570 1.00 94.06 88 GLU A CA 1
ATOM 706 C C . GLU A 1 88 ? 6.673 7.000 -10.280 1.00 94.06 88 GLU A C 1
ATOM 708 O O . GLU A 1 88 ? 6.109 7.130 -9.190 1.00 94.06 88 GLU A O 1
ATOM 713 N N . CYS A 1 89 ? 7.861 6.402 -10.364 1.00 91.31 89 CYS A N 1
ATOM 714 C CA . CYS A 1 89 ? 8.622 6.012 -9.178 1.00 91.31 89 CYS A CA 1
ATOM 715 C C . CYS A 1 89 ? 8.994 7.256 -8.345 1.00 91.31 89 CYS A C 1
ATOM 717 O O . CYS A 1 89 ? 9.612 8.173 -8.889 1.00 91.31 89 CYS A O 1
ATOM 719 N N . PRO A 1 90 ? 8.737 7.300 -7.018 1.00 88.06 90 PRO A N 1
ATOM 720 C CA . PRO A 1 90 ? 9.056 8.478 -6.212 1.00 88.06 90 PRO A CA 1
ATOM 721 C C . PRO A 1 90 ? 10.566 8.739 -6.150 1.00 88.06 90 PRO A C 1
ATOM 723 O O . PRO A 1 90 ? 10.992 9.876 -5.977 1.00 88.06 90 PRO A O 1
ATOM 726 N N . LYS A 1 91 ? 11.378 7.682 -6.307 1.00 87.50 91 LYS A N 1
ATOM 727 C CA . LYS A 1 91 ? 12.843 7.757 -6.347 1.00 87.50 91 LYS A CA 1
ATOM 728 C C . LYS A 1 91 ? 13.390 8.102 -7.736 1.00 87.50 91 LYS A C 1
ATOM 730 O O . LYS A 1 91 ? 14.461 8.689 -7.828 1.00 87.50 91 LYS A O 1
ATOM 735 N N . ASN A 1 92 ? 12.690 7.722 -8.806 1.00 86.69 92 ASN A N 1
ATOM 736 C CA . ASN A 1 92 ? 13.101 7.977 -10.186 1.00 86.69 92 ASN A CA 1
ATOM 737 C C . ASN A 1 92 ? 11.883 8.363 -11.036 1.00 86.69 92 ASN A C 1
ATOM 739 O O . ASN A 1 92 ? 11.181 7.496 -11.554 1.00 86.69 92 ASN A O 1
ATOM 743 N N . ARG A 1 93 ? 11.662 9.671 -11.202 1.00 83.38 93 ARG A N 1
ATOM 744 C CA . ARG A 1 93 ? 10.475 10.218 -11.879 1.00 83.38 93 ARG A CA 1
ATOM 745 C C . ARG A 1 93 ? 10.343 9.804 -13.347 1.00 83.38 93 ARG A C 1
ATOM 747 O O . ARG A 1 93 ? 9.249 9.802 -13.879 1.00 83.38 93 ARG A O 1
ATOM 754 N N . TYR A 1 94 ? 11.424 9.362 -13.986 1.00 86.69 94 TYR A N 1
ATOM 755 C CA . TYR A 1 94 ? 11.388 8.896 -15.376 1.00 86.69 94 TYR A CA 1
ATOM 756 C C . TYR A 1 94 ? 10.878 7.459 -15.528 1.00 86.69 94 TYR A C 1
ATOM 758 O O . TYR A 1 94 ? 10.800 6.940 -16.640 1.00 86.69 94 TYR A O 1
ATOM 766 N N . LYS A 1 95 ? 10.558 6.786 -14.418 1.00 88.50 95 LYS A N 1
ATOM 767 C CA . LYS A 1 95 ? 10.123 5.395 -14.424 1.00 88.50 95 LYS A CA 1
ATOM 768 C C . LYS A 1 95 ? 8.630 5.272 -14.168 1.00 88.50 95 LYS A C 1
ATOM 770 O O . LYS A 1 95 ? 8.186 5.440 -13.035 1.00 88.50 95 LYS A O 1
ATOM 775 N N . ALA A 1 96 ? 7.897 4.911 -15.214 1.00 92.12 96 ALA A N 1
ATOM 776 C CA . ALA A 1 96 ? 6.481 4.582 -15.156 1.00 92.12 96 ALA A CA 1
ATOM 777 C C . ALA A 1 96 ? 6.244 3.191 -14.541 1.00 92.12 96 ALA A C 1
ATOM 779 O O . ALA A 1 96 ? 6.971 2.238 -14.828 1.00 92.12 96 ALA A O 1
ATOM 780 N N . ILE A 1 97 ? 5.213 3.083 -13.707 1.00 91.12 97 ILE A N 1
ATOM 781 C CA . ILE A 1 97 ? 4.766 1.854 -13.049 1.00 91.12 97 ILE A CA 1
ATOM 782 C C . ILE A 1 97 ? 3.252 1.747 -13.211 1.00 91.12 97 ILE A C 1
ATOM 784 O O . ILE A 1 97 ? 2.530 2.709 -12.947 1.00 91.12 97 ILE A O 1
ATOM 788 N N . LEU A 1 98 ? 2.776 0.570 -13.617 1.00 90.88 98 LEU A N 1
ATOM 789 C CA . LEU A 1 98 ? 1.349 0.263 -13.676 1.00 90.88 98 LEU A CA 1
ATOM 790 C C . LEU A 1 98 ? 0.798 0.038 -12.262 1.00 90.88 98 LEU A C 1
ATOM 792 O O . LEU A 1 98 ? 1.343 -0.754 -11.490 1.00 90.88 98 LEU A O 1
ATOM 796 N N . ILE A 1 99 ? -0.300 0.716 -11.934 1.00 90.12 99 ILE A N 1
ATOM 797 C CA . ILE A 1 99 ? -0.894 0.691 -10.593 1.00 90.12 99 ILE A CA 1
ATOM 798 C C . ILE A 1 99 ? -1.569 -0.658 -10.315 1.00 90.12 99 ILE A C 1
ATOM 800 O O . ILE A 1 99 ? -1.373 -1.219 -9.238 1.00 90.12 99 ILE A O 1
ATOM 804 N N . LEU A 1 100 ? -2.330 -1.204 -11.273 1.00 87.44 100 LEU A N 1
ATOM 805 C CA . LEU A 1 100 ? -3.079 -2.454 -11.076 1.00 87.44 100 LEU A CA 1
ATOM 806 C C . LEU A 1 100 ? -2.170 -3.652 -10.744 1.00 87.44 100 LEU A C 1
ATOM 808 O O . LEU A 1 100 ? -2.380 -4.246 -9.687 1.00 87.44 100 LEU A O 1
ATOM 812 N N . PRO A 1 101 ? -1.100 -3.955 -11.510 1.00 85.88 101 PRO A N 1
ATOM 813 C CA . PRO A 1 101 ? -0.198 -5.058 -11.170 1.00 85.88 101 PRO A CA 1
ATOM 814 C C . PRO A 1 101 ? 0.476 -4.893 -9.801 1.00 85.88 101 PRO A C 1
ATOM 816 O O . PRO A 1 101 ? 0.724 -5.875 -9.105 1.00 85.88 101 PRO A O 1
ATOM 819 N N . MET A 1 102 ? 0.760 -3.655 -9.381 1.00 85.25 102 MET A N 1
ATOM 820 C CA . MET A 1 102 ? 1.319 -3.374 -8.054 1.00 85.25 102 MET A CA 1
ATOM 821 C C . MET A 1 102 ? 0.315 -3.677 -6.933 1.00 85.25 102 MET A C 1
ATOM 823 O O . MET A 1 102 ? 0.682 -4.246 -5.900 1.00 85.25 102 MET A O 1
ATOM 827 N N . LEU A 1 103 ? -0.958 -3.330 -7.136 1.00 85.38 103 LEU A N 1
ATOM 828 C CA . LEU A 1 103 ? -2.030 -3.678 -6.208 1.00 85.38 103 LEU A CA 1
ATOM 829 C C . LEU A 1 103 ? -2.273 -5.189 -6.180 1.00 85.38 103 LEU A C 1
ATOM 831 O O . LEU A 1 103 ? -2.413 -5.740 -5.094 1.00 85.38 103 LEU A O 1
ATOM 835 N N . GLU A 1 104 ? -2.249 -5.865 -7.329 1.00 82.06 104 GLU A N 1
ATOM 836 C CA . GLU A 1 104 ? -2.406 -7.322 -7.428 1.00 82.06 104 GLU A CA 1
ATOM 837 C C . GLU A 1 104 ? -1.257 -8.078 -6.768 1.00 82.06 104 GLU A C 1
ATOM 839 O O . GLU A 1 104 ? -1.471 -9.135 -6.177 1.00 82.06 104 GLU A O 1
ATOM 844 N N . GLU A 1 105 ? -0.022 -7.579 -6.857 1.00 78.12 105 GLU A N 1
ATOM 845 C CA . GLU A 1 105 ? 1.125 -8.163 -6.154 1.00 78.12 105 GLU A CA 1
ATOM 846 C C . GLU A 1 105 ? 0.939 -8.074 -4.632 1.00 78.12 105 GLU A C 1
ATOM 848 O O . GLU A 1 105 ? 1.363 -8.983 -3.915 1.00 78.12 105 GLU A O 1
ATOM 853 N N . THR A 1 106 ? 0.251 -7.031 -4.154 1.00 78.44 106 THR A N 1
ATOM 854 C CA . THR A 1 106 ? 0.117 -6.730 -2.725 1.00 78.44 106 THR A CA 1
ATOM 855 C C . THR A 1 106 ? -1.148 -7.312 -2.080 1.00 78.44 106 THR A C 1
ATOM 857 O O . THR A 1 106 ? -1.070 -7.886 -0.994 1.00 78.44 106 THR A O 1
ATOM 860 N N . PHE A 1 107 ? -2.308 -7.198 -2.726 1.00 78.62 107 PHE A N 1
ATOM 861 C CA . PHE A 1 107 ? -3.621 -7.580 -2.192 1.00 78.62 107 PHE A CA 1
ATOM 862 C C . PHE A 1 107 ? -4.252 -8.733 -2.979 1.00 78.62 107 PHE A C 1
ATOM 864 O O . PHE A 1 107 ? -3.873 -9.016 -4.114 1.00 78.62 107 PHE A O 1
ATOM 871 N N . ASP A 1 108 ? -5.230 -9.418 -2.377 1.00 70.25 108 ASP A N 1
ATOM 872 C CA . ASP A 1 108 ? -5.998 -10.450 -3.081 1.00 70.25 108 ASP A CA 1
ATOM 873 C C . ASP A 1 108 ? -7.248 -9.855 -3.749 1.00 70.25 108 ASP A C 1
ATOM 875 O O . ASP A 1 108 ? -8.241 -9.536 -3.081 1.00 70.25 108 ASP A O 1
ATOM 879 N N . MET A 1 109 ? -7.203 -9.735 -5.081 1.00 59.38 109 MET A N 1
ATOM 880 C CA . MET A 1 109 ? -8.242 -9.082 -5.880 1.00 59.38 109 MET A CA 1
ATOM 881 C C . MET A 1 109 ? -9.615 -9.768 -5.871 1.00 59.38 109 MET A C 1
ATOM 883 O O . MET A 1 109 ? -10.617 -9.080 -6.055 1.00 59.38 109 MET A O 1
ATOM 887 N N . ASN A 1 110 ? -9.716 -11.052 -5.503 1.00 53.44 110 ASN A N 1
ATOM 888 C CA . ASN A 1 110 ? -11.016 -11.735 -5.387 1.00 53.44 110 ASN A CA 1
ATOM 889 C C . ASN A 1 110 ? -11.855 -11.270 -4.181 1.00 53.44 110 ASN A C 1
ATOM 891 O O . ASN A 1 110 ? -13.036 -11.594 -4.092 1.00 53.44 110 ASN A O 1
ATOM 895 N N . THR A 1 111 ? -11.259 -10.512 -3.260 1.00 46.06 111 THR A N 1
ATOM 896 C CA . THR A 1 111 ? -11.920 -9.927 -2.074 1.00 46.06 111 THR A CA 1
ATOM 897 C C . THR A 1 111 ? -11.974 -8.392 -2.144 1.00 46.06 111 THR A C 1
ATOM 899 O O . THR A 1 111 ? -12.487 -7.726 -1.250 1.00 46.06 111 THR A O 1
ATOM 902 N N . THR A 1 112 ? -11.436 -7.805 -3.219 1.00 48.06 112 THR A N 1
ATOM 903 C CA . THR A 1 112 ? -10.971 -6.407 -3.261 1.00 48.06 112 THR A CA 1
ATOM 904 C C . THR A 1 112 ? -12.042 -5.369 -3.598 1.00 48.06 112 THR A C 1
ATOM 906 O O . THR A 1 112 ? -11.791 -4.170 -3.444 1.00 48.06 112 THR A O 1
ATOM 909 N N . SER A 1 113 ? -13.264 -5.789 -3.935 1.00 44.31 113 SER A N 1
ATOM 910 C CA . SER A 1 113 ? -14.409 -4.879 -4.111 1.00 44.31 113 SER A CA 1
ATOM 911 C C . SER A 1 113 ? -14.627 -3.976 -2.886 1.00 44.31 113 SER A C 1
ATOM 913 O O . SER A 1 113 ? -15.098 -2.852 -3.023 1.00 44.31 113 SER A O 1
ATOM 915 N N . GLN A 1 114 ? -14.236 -4.439 -1.692 1.00 47.28 114 GLN A N 1
ATOM 916 C CA . GLN A 1 114 ? -14.363 -3.690 -0.438 1.00 47.28 114 GLN A CA 1
ATOM 917 C C . GLN A 1 114 ? -13.126 -2.836 -0.103 1.00 47.28 114 GLN A C 1
ATOM 919 O O . GLN A 1 114 ? -13.261 -1.765 0.479 1.00 47.28 114 GLN A O 1
ATOM 924 N N . ILE A 1 115 ? -11.919 -3.247 -0.514 1.00 47.59 115 ILE A N 1
ATOM 925 C CA . ILE A 1 115 ? -10.675 -2.537 -0.162 1.00 47.59 115 ILE A CA 1
ATOM 926 C C . ILE A 1 115 ? -10.436 -1.335 -1.064 1.00 47.59 115 ILE A C 1
ATOM 928 O O . ILE A 1 115 ? -9.903 -0.330 -0.593 1.00 47.59 115 ILE A O 1
ATOM 932 N N . LEU A 1 116 ? -10.780 -1.412 -2.353 1.00 47.25 116 LEU A N 1
ATOM 933 C CA . LEU A 1 116 ? -10.464 -0.344 -3.302 1.00 47.25 116 LEU A CA 1
ATOM 934 C C . LEU A 1 116 ? -11.559 0.714 -3.439 1.00 47.25 116 LEU A C 1
ATOM 936 O O . LEU A 1 116 ? -11.252 1.797 -3.928 1.00 47.25 116 LEU A O 1
ATOM 940 N N . GLY A 1 117 ? -12.795 0.451 -2.998 1.00 44.34 117 GLY A N 1
ATOM 941 C CA . GLY A 1 117 ? -13.937 1.319 -3.325 1.00 44.34 117 GLY A CA 1
ATOM 942 C C . GLY A 1 117 ? -14.136 1.481 -4.840 1.00 44.34 117 G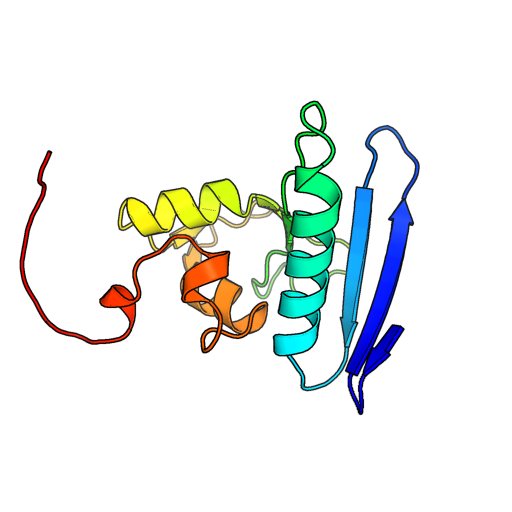LY A C 1
ATOM 943 O O . GLY A 1 117 ? -14.845 2.375 -5.288 1.00 44.34 117 GLY A O 1
ATOM 944 N N . ILE A 1 118 ? -13.468 0.633 -5.625 1.00 40.94 118 ILE A N 1
ATOM 945 C CA . ILE A 1 118 ? -13.573 0.564 -7.067 1.00 40.94 118 ILE A CA 1
ATOM 946 C C . ILE A 1 118 ? -14.690 -0.446 -7.334 1.00 40.94 118 ILE A C 1
ATOM 948 O O . ILE A 1 118 ? -14.567 -1.593 -6.890 1.00 40.94 118 ILE A O 1
ATOM 952 N N . PRO A 1 119 ? -15.789 -0.053 -8.000 1.00 32.84 119 PRO A N 1
ATOM 953 C CA . PRO A 1 119 ? -16.826 -1.005 -8.363 1.00 32.84 119 PRO A CA 1
ATOM 954 C C . PRO A 1 119 ? -16.205 -2.136 -9.189 1.00 32.84 119 PRO A C 1
ATOM 956 O O . PRO A 1 119 ? -15.300 -1.907 -9.989 1.00 32.84 119 PRO A O 1
ATOM 959 N N . ALA A 1 120 ? -16.711 -3.359 -9.012 1.00 36.31 120 ALA A N 1
ATOM 960 C CA . ALA A 1 120 ? -16.246 -4.586 -9.674 1.00 36.31 120 ALA A CA 1
ATOM 961 C C . ALA A 1 120 ? -16.234 -4.534 -11.225 1.00 36.31 120 ALA A C 1
ATOM 963 O O . ALA A 1 120 ? -15.815 -5.487 -11.874 1.00 36.31 120 ALA A O 1
ATOM 964 N N . ALA A 1 121 ? -16.650 -3.415 -11.818 1.00 33.31 121 ALA A N 1
ATOM 965 C CA . ALA A 1 121 ? -16.756 -3.154 -13.246 1.00 33.31 121 ALA A CA 1
ATOM 966 C C . ALA A 1 121 ? -15.416 -3.053 -14.004 1.00 33.31 121 ALA A C 1
ATOM 968 O O . ALA A 1 121 ? -15.440 -2.962 -15.223 1.00 33.31 121 ALA A O 1
ATOM 969 N N . ILE A 1 122 ? -14.251 -3.082 -13.342 1.00 39.56 122 ILE A N 1
ATOM 970 C CA . ILE A 1 122 ? -12.952 -3.066 -14.055 1.00 39.56 122 ILE A CA 1
ATOM 971 C C . ILE A 1 122 ? -12.476 -4.492 -14.419 1.00 39.56 122 ILE A C 1
ATOM 973 O O . ILE A 1 122 ? -11.559 -4.657 -15.215 1.00 39.56 122 ILE A O 1
ATOM 977 N N . ALA A 1 123 ? -13.109 -5.547 -13.886 1.00 30.78 123 ALA A N 1
ATOM 978 C CA . ALA A 1 123 ? -12.660 -6.933 -14.082 1.00 30.78 123 ALA A CA 1
ATOM 979 C C . ALA A 1 123 ? -13.336 -7.684 -15.248 1.00 30.78 123 ALA A C 1
ATOM 981 O O . ALA A 1 123 ? -12.973 -8.823 -15.535 1.00 30.78 123 ALA A O 1
ATOM 982 N N . SER A 1 124 ? -14.285 -7.072 -15.949 1.00 25.72 124 SER A N 1
ATOM 983 C CA . SER A 1 124 ? -14.900 -7.651 -17.143 1.00 25.72 124 SER A CA 1
ATOM 984 C C . SER A 1 124 ? -14.848 -6.615 -18.247 1.00 25.72 124 SER A C 1
ATOM 986 O O . SER A 1 124 ? -15.447 -5.551 -18.114 1.00 25.72 124 SER A O 1
ATOM 988 N N . GLY A 1 125 ? -14.108 -6.913 -19.314 1.00 33.59 125 GLY A N 1
ATOM 989 C CA . GLY A 1 125 ? -14.186 -6.143 -20.543 1.00 33.59 125 GLY A CA 1
ATOM 990 C C . GLY A 1 125 ? -15.617 -6.177 -21.059 1.00 33.59 125 GLY A C 1
ATOM 991 O O . GLY A 1 125 ? -15.988 -7.134 -21.716 1.00 33.59 125 GLY A O 1
ATOM 992 N N . ASP A 1 126 ? -16.385 -5.148 -20.719 1.00 22.62 126 ASP A N 1
ATOM 993 C CA . ASP A 1 126 ? -17.629 -4.760 -21.357 1.00 22.62 126 ASP A CA 1
ATOM 994 C C . ASP A 1 126 ? -17.840 -3.251 -21.163 1.00 22.62 126 ASP A C 1
ATOM 996 O O . ASP A 1 126 ? -17.613 -2.645 -20.119 1.00 22.62 126 ASP A O 1
ATOM 1000 N N . ILE A 1 127 ? -18.206 -2.669 -22.286 1.00 31.08 127 ILE A N 1
ATOM 1001 C CA . ILE A 1 127 ? -18.457 -1.287 -22.667 1.00 31.08 127 ILE A CA 1
ATOM 1002 C C . ILE A 1 127 ? -19.576 -0.549 -21.890 1.00 31.08 127 ILE A C 1
ATOM 1004 O O . ILE A 1 127 ? -20.520 -1.155 -21.403 1.00 31.08 127 ILE A O 1
ATOM 1008 N N . HIS A 1 128 ? -19.513 0.793 -21.977 1.00 23.66 128 HIS A N 1
ATOM 1009 C CA . HIS A 1 128 ? -20.608 1.795 -21.946 1.00 23.66 128 HIS A CA 1
ATOM 1010 C C . HIS A 1 128 ? -21.106 2.397 -20.615 1.00 23.66 128 HIS A C 1
ATOM 1012 O O . HIS A 1 128 ? -21.755 1.727 -19.828 1.00 23.66 128 HIS A O 1
ATOM 1018 N N . GLY A 1 129 ? -20.988 3.739 -20.524 1.00 24.27 129 GLY A N 1
ATOM 1019 C CA . GLY A 1 129 ? -21.874 4.653 -19.769 1.00 24.27 129 GLY A CA 1
ATOM 1020 C C . GLY A 1 129 ? -21.826 4.519 -18.238 1.00 24.27 129 GLY A C 1
ATOM 1021 O O . GLY A 1 129 ? -21.459 3.496 -17.700 1.00 24.27 129 GLY A O 1
ATOM 1022 N N . ALA A 1 130 ? -22.166 5.497 -17.411 1.00 22.20 130 ALA A N 1
ATOM 1023 C CA . ALA A 1 130 ? -22.712 6.826 -17.596 1.00 22.20 130 ALA A CA 1
ATOM 1024 C C . ALA A 1 130 ? -22.348 7.635 -16.336 1.00 22.20 130 ALA A C 1
ATOM 1026 O O . ALA A 1 130 ? -22.280 7.091 -15.235 1.00 22.20 130 ALA A O 1
ATOM 1027 N N . CYS A 1 131 ? -22.122 8.934 -16.504 1.00 24.83 131 CYS A N 1
ATOM 1028 C CA . CYS A 1 131 ? -22.060 9.881 -15.399 1.00 24.83 131 CYS A CA 1
ATOM 1029 C C . CYS A 1 131 ? -23.500 10.238 -14.999 1.00 24.83 131 CYS A C 1
ATOM 1031 O O . CYS A 1 131 ? -24.228 10.773 -15.833 1.00 24.83 131 CYS A O 1
ATOM 1033 N N . VAL A 1 132 ? -23.910 9.918 -13.771 1.00 22.89 132 VAL A N 1
ATOM 1034 C CA . VAL A 1 132 ? -25.134 10.398 -13.095 1.00 22.89 132 VAL A CA 1
ATOM 1035 C C . VAL A 1 132 ? -24.819 10.307 -11.593 1.00 22.89 132 VAL A C 1
ATOM 1037 O O . VAL A 1 132 ? -24.390 9.243 -11.155 1.00 22.89 132 VAL A O 1
ATOM 1040 N N . THR A 1 133 ? -24.901 11.325 -10.737 1.00 30.17 133 THR A N 1
ATOM 1041 C CA . THR A 1 133 ? -25.436 12.704 -10.756 1.00 30.17 133 THR A CA 1
ATOM 1042 C C . THR A 1 133 ? -24.473 13.583 -9.968 1.00 30.17 133 THR A C 1
ATOM 1044 O O . THR A 1 133 ? -23.857 13.036 -9.023 1.00 30.17 133 THR A O 1
#

Secondary structure (DSSP, 8-state):
-EETTEEEEEEEE-SSS-EEEEEEESS-HHHHHHHHHHHHHHHTT-TT-----EEE--STTTTT-SS--EEEHHHHHHHHHTT--EEE-SS-TT-EEEHHHHHHHHS-GGGTTTTS---GGGSS---------

pLDDT: mean 75.12, std 19.95, range [22.2, 94.25]